Protein AF-A0A929EWU2-F1 (afdb_monomer_lite)

Secondary structure (DSSP, 8-state):
--EEEEE--STT-EEEEEETTTTEEEEEEE---TTEEEEEEEE-HHHH-TTEEEEEEEESEEEEEEE-TTT--EEEEE--EEEEEE-TT-

Structure (mmCIF, N/CA/C/O backbone):
data_AF-A0A929EWU2-F1
#
_entry.id   AF-A0A929EWU2-F1
#
loop_
_atom_site.group_PDB
_atom_site.id
_atom_site.type_symbol
_atom_site.label_atom_id
_atom_site.label_alt_id
_atom_site.label_comp_id
_atom_site.label_asym_id
_atom_site.label_entity_id
_atom_site.label_seq_id
_atom_site.pdbx_PDB_ins_code
_atom_site.Cartn_x
_atom_site.Cartn_y
_atom_site.Cartn_z
_atom_site.occupancy
_atom_site.B_iso_or_equiv
_atom_site.auth_seq_id
_atom_site.auth_comp_id
_atom_site.auth_asym_id
_atom_site.auth_atom_id
_atom_site.pdbx_PDB_model_num
ATOM 1 N N . MET A 1 1 ? -7.416 -3.319 15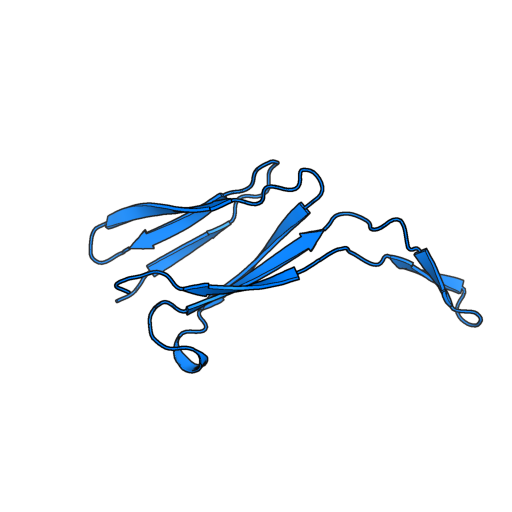.973 1.00 67.06 1 MET A N 1
ATOM 2 C CA . MET A 1 1 ? -8.564 -2.814 15.186 1.00 67.06 1 MET A CA 1
ATOM 3 C C . MET A 1 1 ? -8.409 -3.393 13.786 1.00 67.06 1 MET A C 1
ATOM 5 O O . MET A 1 1 ? -7.271 -3.562 13.378 1.00 67.06 1 MET A O 1
ATOM 9 N N . TYR A 1 2 ? -9.476 -3.809 13.103 1.00 84.12 2 TYR A N 1
ATOM 10 C CA . TYR A 1 2 ? -9.333 -4.402 11.766 1.00 84.12 2 TYR A CA 1
ATOM 11 C C . TYR A 1 2 ? -9.255 -3.296 10.710 1.00 84.12 2 TYR A C 1
ATOM 13 O O . TYR A 1 2 ? -9.964 -2.295 10.825 1.00 84.12 2 TYR A O 1
ATOM 21 N N . SER A 1 3 ? -8.460 -3.498 9.667 1.00 91.12 3 SER A N 1
ATOM 22 C CA . SER A 1 3 ? -8.390 -2.594 8.521 1.00 91.12 3 SER A CA 1
ATOM 23 C C . SER A 1 3 ? -8.245 -3.361 7.211 1.00 91.12 3 SER A C 1
ATOM 25 O O . SER A 1 3 ? -7.987 -4.567 7.195 1.00 91.12 3 SER A O 1
ATOM 27 N N . LEU A 1 4 ? -8.461 -2.653 6.105 1.00 93.50 4 LEU A N 1
ATOM 28 C CA . LEU A 1 4 ? -8.220 -3.137 4.751 1.00 93.50 4 LEU A CA 1
ATOM 29 C C . LEU A 1 4 ? -7.215 -2.218 4.064 1.00 93.50 4 LEU A C 1
ATOM 31 O O . LEU A 1 4 ? -7.349 -0.995 4.120 1.00 93.50 4 LEU A O 1
ATOM 35 N N . MET A 1 5 ? -6.256 -2.826 3.373 1.00 95.06 5 MET A N 1
ATOM 36 C CA . MET A 1 5 ? -5.333 -2.127 2.489 1.00 95.06 5 MET A CA 1
ATOM 37 C C . MET A 1 5 ? -5.666 -2.443 1.036 1.00 95.06 5 MET A C 1
ATOM 39 O O . MET A 1 5 ? -5.949 -3.594 0.701 1.00 95.06 5 MET A O 1
ATOM 43 N N . VAL A 1 6 ? -5.631 -1.424 0.179 1.00 95.31 6 VAL A N 1
ATOM 44 C CA . VAL A 1 6 ? -5.869 -1.560 -1.263 1.00 95.31 6 VAL A CA 1
ATOM 45 C C . VAL A 1 6 ? -4.754 -0.863 -2.029 1.00 95.31 6 VAL A C 1
ATOM 47 O O . VAL A 1 6 ? -4.333 0.235 -1.670 1.00 95.31 6 VAL A O 1
ATOM 50 N N . GLN A 1 7 ? -4.295 -1.512 -3.093 1.00 94.19 7 GLN A N 1
ATOM 51 C CA . GLN A 1 7 ? -3.283 -1.003 -4.009 1.00 94.19 7 GLN A CA 1
ATOM 52 C C . GLN A 1 7 ? -3.937 -0.677 -5.350 1.00 94.19 7 GLN A C 1
ATOM 54 O O . GLN A 1 7 ? -4.745 -1.463 -5.847 1.00 94.19 7 GLN A O 1
ATOM 59 N N . GLU A 1 8 ? -3.606 0.475 -5.925 1.00 92.44 8 GLU A N 1
ATOM 60 C CA . GLU A 1 8 ? -3.970 0.795 -7.305 1.00 92.44 8 GLU A CA 1
ATOM 61 C C . GLU A 1 8 ? -2.931 0.243 -8.290 1.00 92.44 8 GLU A C 1
ATOM 63 O O . GLU A 1 8 ? -1.742 0.185 -7.985 1.00 92.44 8 GLU A O 1
ATOM 68 N N . ASP A 1 9 ? -3.387 -0.108 -9.491 1.00 85.69 9 ASP A N 1
ATOM 69 C CA . ASP A 1 9 ? -2.543 -0.532 -10.612 1.00 85.69 9 ASP A CA 1
ATOM 70 C C . ASP A 1 9 ? -2.631 0.517 -11.731 1.00 85.69 9 ASP A C 1
ATOM 72 O O . ASP A 1 9 ? -3.444 0.434 -12.653 1.00 85.69 9 ASP A O 1
ATOM 76 N N . THR A 1 10 ? -1.891 1.612 -11.550 1.00 84.62 10 THR A N 1
ATOM 77 C CA . THR A 1 10 ? -1.842 2.758 -12.469 1.00 84.62 10 THR A CA 1
ATOM 78 C C . THR A 1 10 ? -0.581 3.589 -12.217 1.00 84.62 10 THR A C 1
ATOM 80 O O . THR A 1 10 ? 0.072 3.453 -11.183 1.00 84.62 10 THR A O 1
ATOM 83 N N . SER A 1 11 ? -0.247 4.504 -13.131 1.00 80.69 11 SER A N 1
ATOM 84 C CA . SER A 1 11 ? 0.743 5.554 -12.859 1.00 80.69 11 SER A CA 1
ATOM 85 C C . SER A 1 11 ? 0.342 6.372 -11.629 1.00 80.69 11 SER A C 1
ATOM 87 O O . SER A 1 11 ? -0.832 6.726 -11.500 1.00 80.69 11 SER A O 1
ATOM 89 N N . ASP A 1 12 ? 1.310 6.708 -10.777 1.00 85.50 12 ASP A N 1
ATOM 90 C CA . ASP A 1 12 ? 1.087 7.363 -9.481 1.00 85.50 12 ASP A CA 1
ATOM 91 C C . ASP A 1 12 ? 0.165 6.558 -8.541 1.00 85.50 12 ASP A C 1
ATOM 93 O O . ASP A 1 12 ? -0.647 7.131 -7.805 1.00 85.50 12 ASP A O 1
ATOM 97 N N . ALA A 1 13 ? 0.279 5.221 -8.582 1.00 89.62 13 ALA A N 1
ATOM 98 C CA . ALA A 1 13 ? -0.519 4.288 -7.790 1.00 89.62 13 ALA A CA 1
ATOM 99 C C . ALA A 1 13 ? -0.568 4.670 -6.307 1.00 89.62 13 ALA A C 1
ATOM 101 O O . ALA A 1 13 ? 0.464 4.870 -5.653 1.00 89.62 13 ALA A O 1
ATOM 102 N N . ARG A 1 14 ? -1.782 4.731 -5.758 1.00 94.56 14 ARG A N 1
ATOM 103 C CA . ARG A 1 14 ? -2.020 5.013 -4.341 1.00 94.56 14 ARG A CA 1
ATOM 104 C C . ARG A 1 14 ? -2.163 3.734 -3.535 1.00 94.56 14 ARG A C 1
ATOM 106 O O . ARG A 1 14 ? -2.737 2.743 -3.986 1.00 94.56 14 ARG A O 1
ATOM 113 N N . ILE A 1 15 ? -1.708 3.815 -2.292 1.00 95.50 15 ILE A N 1
ATOM 114 C CA . ILE A 1 15 ? -1.982 2.834 -1.249 1.00 95.50 15 ILE A CA 1
ATOM 115 C C . ILE A 1 15 ? -3.072 3.409 -0.356 1.00 95.50 15 ILE A C 1
ATOM 117 O O . ILE A 1 15 ? -2.875 4.421 0.325 1.00 95.50 15 ILE A O 1
ATOM 121 N N . TRP A 1 16 ? -4.226 2.760 -0.377 1.00 96.62 16 TRP A N 1
ATOM 122 C CA . TRP A 1 16 ? -5.391 3.133 0.406 1.00 96.62 16 TRP A CA 1
ATOM 123 C C . TRP A 1 16 ? -5.466 2.312 1.687 1.00 96.62 16 TRP A C 1
ATOM 125 O O . TRP A 1 16 ? -5.235 1.104 1.673 1.00 96.62 16 TRP A O 1
ATOM 135 N N . HIS A 1 17 ? -5.853 2.972 2.771 1.00 95.81 17 HIS A N 1
ATOM 136 C CA . HIS A 1 17 ? -6.195 2.369 4.049 1.00 95.81 17 HIS A CA 1
ATOM 137 C C . HIS A 1 17 ? -7.663 2.650 4.363 1.00 95.81 17 HIS A C 1
ATOM 139 O O . HIS A 1 17 ? -8.114 3.796 4.295 1.00 95.81 17 HIS A O 1
ATOM 145 N N . HIS A 1 18 ? -8.394 1.604 4.733 1.00 95.19 18 HIS A N 1
ATOM 146 C CA . HIS A 1 18 ? -9.735 1.704 5.286 1.00 95.19 18 HIS A CA 1
ATOM 147 C C . HIS A 1 18 ? -9.734 1.227 6.733 1.00 95.19 18 HIS A C 1
ATOM 149 O O . HIS A 1 18 ? -9.480 0.053 7.012 1.00 95.19 18 HIS A O 1
ATOM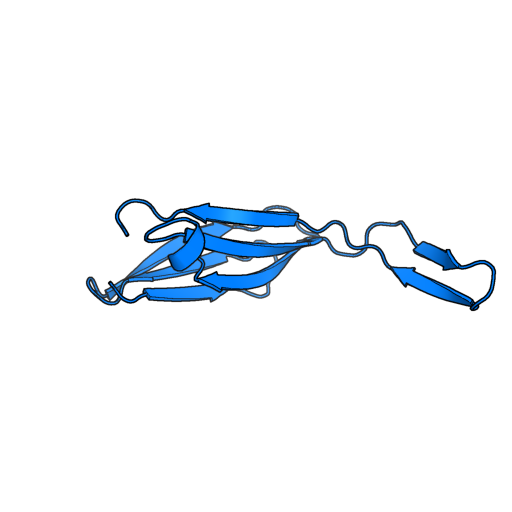 155 N N . ASP A 1 19 ? -10.049 2.143 7.641 1.00 92.31 19 ASP A N 1
ATOM 156 C CA . ASP A 1 19 ? -10.248 1.847 9.054 1.00 92.31 19 ASP A CA 1
ATOM 157 C C . ASP A 1 19 ? -11.699 1.403 9.279 1.00 92.31 19 ASP A C 1
ATOM 159 O O . ASP A 1 19 ? -12.625 2.204 9.149 1.00 92.31 19 ASP A O 1
ATOM 163 N N . PHE A 1 20 ? -11.915 0.138 9.651 1.00 91.88 20 PHE A N 1
ATOM 164 C CA . PHE A 1 20 ? -13.265 -0.372 9.905 1.00 91.88 20 PHE A CA 1
ATOM 165 C C . PHE A 1 20 ? -13.902 0.171 11.190 1.00 91.88 20 PHE A C 1
ATOM 167 O O . PHE A 1 20 ? -15.123 0.123 11.327 1.00 91.88 20 PHE A O 1
ATOM 174 N N . GLY A 1 21 ? -13.107 0.669 12.137 1.00 90.94 21 GLY A N 1
ATOM 175 C CA . GLY A 1 21 ? -13.599 1.281 13.365 1.00 90.94 21 GLY A CA 1
ATOM 176 C C . GLY A 1 21 ? -14.247 2.640 13.127 1.00 90.94 21 GLY A C 1
ATOM 177 O O . GLY A 1 21 ? -15.259 2.953 13.753 1.00 90.94 21 GLY A O 1
ATOM 178 N N . THR A 1 22 ? -13.687 3.433 12.211 1.00 92.00 22 THR A N 1
ATOM 179 C CA . THR A 1 22 ? -14.197 4.775 11.878 1.00 92.00 22 THR A CA 1
ATOM 180 C C . THR A 1 22 ? -14.948 4.844 10.547 1.00 92.00 22 THR A C 1
ATOM 182 O O . THR A 1 22 ? -15.682 5.802 10.318 1.00 92.00 22 THR A O 1
ATOM 185 N N . GLY A 1 23 ? -14.787 3.852 9.667 1.00 94.50 23 GLY A N 1
ATOM 186 C CA . GLY A 1 23 ? -15.299 3.870 8.291 1.00 94.50 23 GLY A CA 1
ATOM 187 C C . GLY A 1 23 ? -14.540 4.827 7.364 1.00 94.50 23 GLY A C 1
ATOM 188 O O . GLY A 1 23 ? -15.033 5.173 6.290 1.00 94.50 23 GLY A O 1
ATOM 189 N N . THR A 1 24 ? -13.365 5.304 7.783 1.00 94.81 24 THR A N 1
ATOM 190 C CA . THR A 1 24 ? -12.598 6.320 7.053 1.00 94.81 24 THR A CA 1
ATOM 191 C C . THR A 1 24 ? -11.684 5.675 6.021 1.00 94.81 24 THR A C 1
ATOM 193 O O . THR A 1 24 ? -10.943 4.746 6.339 1.00 94.81 24 THR A O 1
ATOM 196 N N . TRP A 1 25 ? -11.687 6.223 4.804 1.00 96.75 25 TRP A N 1
ATOM 197 C CA . TRP A 1 25 ? -10.696 5.931 3.769 1.00 96.75 25 TRP A CA 1
ATOM 198 C C . TRP A 1 25 ? -9.629 7.023 3.724 1.00 96.75 25 TRP A C 1
ATOM 200 O O . TRP A 1 25 ? -9.955 8.211 3.681 1.00 96.75 25 TRP A O 1
ATOM 210 N N . SER A 1 26 ? -8.358 6.632 3.684 1.00 95.88 26 SER A N 1
ATOM 211 C CA . SER A 1 26 ? -7.228 7.546 3.510 1.00 95.88 26 SER A CA 1
ATOM 212 C C . SER A 1 26 ? -6.187 6.984 2.544 1.00 95.88 26 SER A C 1
ATOM 214 O O . SER A 1 26 ? -5.984 5.775 2.457 1.00 95.88 26 SER A O 1
ATOM 216 N N . VAL A 1 27 ? -5.512 7.873 1.814 1.00 96.00 27 VAL A N 1
ATOM 217 C CA . VAL A 1 27 ? -4.289 7.530 1.076 1.00 96.00 27 VAL A CA 1
ATOM 218 C C . VAL A 1 27 ? -3.122 7.643 2.048 1.00 96.00 27 VAL A C 1
ATOM 220 O O . VAL A 1 27 ? -2.950 8.689 2.674 1.00 96.00 27 VAL A O 1
ATOM 223 N N . VAL A 1 28 ? -2.329 6.583 2.178 1.00 94.81 28 VAL A N 1
ATOM 224 C CA . VAL A 1 28 ? -1.215 6.516 3.141 1.00 94.81 28 VAL A CA 1
ATOM 225 C C . VAL A 1 28 ? 0.158 6.455 2.476 1.00 94.81 28 VAL A C 1
ATOM 227 O O . VAL A 1 28 ? 1.157 6.766 3.118 1.00 94.81 28 VAL A O 1
ATOM 230 N N . ALA A 1 29 ? 0.210 6.110 1.190 1.00 92.69 29 ALA A N 1
ATOM 231 C CA . ALA A 1 29 ? 1.409 6.192 0.366 1.00 92.69 29 ALA A CA 1
ATOM 232 C C . ALA A 1 29 ? 1.041 6.335 -1.119 1.00 92.69 29 ALA A C 1
ATOM 234 O O . ALA A 1 29 ? -0.074 6.003 -1.526 1.00 92.69 29 ALA A O 1
ATOM 235 N N . THR A 1 30 ? 2.001 6.798 -1.919 1.00 93.06 30 THR A N 1
ATOM 236 C CA . THR A 1 30 ? 1.896 6.904 -3.379 1.00 93.06 30 THR A CA 1
ATOM 237 C C . THR A 1 30 ? 3.215 6.460 -4.000 1.00 93.06 30 THR A C 1
ATOM 239 O O . THR A 1 30 ? 4.279 6.875 -3.534 1.00 93.06 30 THR A O 1
ATOM 242 N N . VAL A 1 31 ? 3.160 5.645 -5.051 1.00 90.19 31 VAL A N 1
ATOM 243 C CA . VAL A 1 31 ? 4.330 5.331 -5.880 1.00 90.19 31 VAL A CA 1
ATOM 244 C C . VAL A 1 31 ? 4.651 6.553 -6.735 1.00 90.19 31 VAL A C 1
ATOM 246 O O . VAL A 1 31 ? 3.797 7.019 -7.475 1.00 90.19 31 VAL A O 1
ATOM 249 N N . ASN A 1 32 ? 5.859 7.103 -6.613 1.00 88.31 32 ASN A N 1
ATOM 250 C CA . ASN A 1 32 ? 6.242 8.364 -7.262 1.00 88.31 32 ASN A CA 1
ATOM 251 C C . ASN A 1 32 ? 7.279 8.212 -8.393 1.00 88.31 32 ASN A C 1
ATOM 253 O O . ASN A 1 32 ? 7.680 9.217 -8.980 1.00 88.31 32 ASN A O 1
ATOM 257 N N . ASP A 1 33 ? 7.724 6.989 -8.701 1.00 86.56 33 ASP A N 1
ATOM 258 C CA . ASP A 1 33 ? 8.474 6.696 -9.929 1.00 86.56 33 ASP A CA 1
ATOM 259 C C . ASP A 1 33 ? 7.483 6.194 -10.981 1.00 86.56 33 ASP A C 1
ATOM 261 O O . ASP A 1 33 ? 6.798 5.196 -10.776 1.00 86.56 33 ASP A O 1
ATOM 265 N N . SER A 1 34 ? 7.426 6.871 -12.128 1.00 85.69 34 SER A N 1
ATOM 266 C CA . SER A 1 34 ? 6.517 6.542 -13.233 1.00 85.69 34 SER A CA 1
ATOM 267 C C . SER A 1 34 ? 6.792 5.189 -13.888 1.00 85.69 34 SER A C 1
ATOM 269 O O . SER A 1 34 ? 6.006 4.729 -14.715 1.00 85.69 34 SER A O 1
ATOM 271 N N . ARG A 1 35 ? 7.921 4.560 -13.560 1.00 82.88 35 ARG A N 1
ATOM 272 C CA . ARG A 1 35 ? 8.287 3.221 -14.017 1.00 82.88 35 ARG A CA 1
ATOM 273 C C . ARG A 1 35 ? 8.041 2.166 -12.949 1.00 82.88 35 ARG A C 1
ATOM 275 O O . ARG A 1 35 ? 8.325 1.012 -13.232 1.00 82.88 35 ARG A O 1
ATOM 282 N N . ALA A 1 36 ? 7.605 2.529 -11.747 1.00 85.56 36 ALA A N 1
ATOM 283 C CA . ALA A 1 36 ? 7.365 1.588 -10.665 1.00 85.56 36 ALA A CA 1
ATOM 284 C C . ALA A 1 36 ? 5.868 1.343 -10.456 1.00 85.56 36 ALA A C 1
ATOM 286 O O . ALA A 1 36 ? 5.040 2.224 -10.676 1.00 85.56 36 ALA A O 1
ATOM 287 N N . GLU A 1 37 ? 5.544 0.148 -9.982 1.00 86.19 37 GLU A N 1
ATOM 288 C CA . GLU A 1 37 ? 4.209 -0.255 -9.556 1.00 86.19 37 GLU A CA 1
ATOM 289 C C . GLU A 1 37 ? 4.284 -0.842 -8.147 1.00 86.19 37 GLU A C 1
ATOM 291 O O . GLU A 1 37 ? 5.310 -1.383 -7.731 1.00 86.19 37 GLU A O 1
ATOM 296 N N . SER A 1 38 ? 3.202 -0.730 -7.386 1.00 89.31 38 SER A N 1
ATOM 297 C CA . SER A 1 38 ? 3.104 -1.458 -6.125 1.00 89.31 38 SER A CA 1
ATOM 298 C C . SER A 1 38 ? 2.614 -2.880 -6.406 1.00 89.31 38 SER A C 1
ATOM 300 O O . SER A 1 38 ? 1.594 -3.037 -7.070 1.00 89.31 38 SER A O 1
ATOM 302 N N . SER A 1 39 ? 3.309 -3.894 -5.898 1.00 87.38 39 SER A N 1
ATOM 303 C CA . SER A 1 39 ? 3.166 -5.297 -6.334 1.00 87.38 39 SER A CA 1
ATOM 304 C C . SER A 1 39 ? 2.802 -6.274 -5.211 1.00 87.38 39 SER A C 1
ATOM 306 O O . SER A 1 39 ? 2.557 -7.453 -5.464 1.00 87.38 39 SER A O 1
ATOM 308 N N . GLY A 1 40 ? 2.696 -5.801 -3.969 1.00 90.62 40 GLY A N 1
ATOM 309 C CA . GLY A 1 40 ? 2.110 -6.586 -2.885 1.00 90.62 40 GLY A CA 1
ATOM 310 C C . GLY A 1 40 ? 2.042 -5.835 -1.565 1.00 90.62 40 GLY A C 1
ATOM 311 O O . GLY A 1 40 ? 2.881 -4.982 -1.286 1.00 90.62 40 GLY A O 1
ATOM 312 N N . ILE A 1 41 ? 1.054 -6.168 -0.738 1.00 94.19 41 ILE A N 1
ATOM 313 C CA . ILE A 1 41 ? 0.907 -5.622 0.608 1.00 94.19 41 ILE A CA 1
ATOM 314 C C . ILE A 1 41 ? 0.438 -6.704 1.572 1.00 94.19 41 ILE A C 1
ATOM 316 O O . ILE A 1 41 ? -0.502 -7.446 1.285 1.00 94.19 41 ILE A O 1
ATOM 320 N N . VAL A 1 42 ? 1.098 -6.803 2.723 1.00 95.19 42 VAL A N 1
ATOM 321 C CA . VAL A 1 42 ? 0.751 -7.774 3.767 1.00 95.19 42 VAL A CA 1
ATOM 322 C C . VAL A 1 42 ? 0.785 -7.129 5.143 1.00 95.19 42 VAL A C 1
ATOM 324 O O . VAL A 1 42 ? 1.639 -6.283 5.424 1.00 95.19 42 VAL A O 1
ATOM 327 N N . ASP A 1 43 ? -0.149 -7.539 5.999 1.00 94.44 43 ASP A N 1
ATOM 328 C CA . ASP A 1 43 ? -0.123 -7.178 7.414 1.00 94.44 43 ASP A CA 1
ATOM 329 C C . ASP A 1 43 ? 1.099 -7.833 8.059 1.00 94.44 43 ASP A C 1
ATOM 331 O O . ASP A 1 43 ? 1.333 -9.036 7.915 1.00 94.44 43 ASP A O 1
ATOM 335 N N . ALA A 1 44 ? 1.898 -7.023 8.743 1.00 96.44 44 ALA A N 1
ATOM 336 C CA . ALA A 1 44 ? 3.097 -7.457 9.434 1.00 96.44 44 ALA A CA 1
ATOM 337 C C . ALA A 1 44 ? 3.087 -7.069 10.919 1.00 96.44 44 ALA A C 1
ATOM 339 O O . ALA A 1 44 ? 4.141 -6.983 11.562 1.00 96.44 44 ALA A O 1
ATOM 340 N N . SER A 1 45 ? 1.896 -6.829 11.471 1.00 94.50 45 SER A N 1
ATOM 341 C CA . SER A 1 45 ? 1.711 -6.349 12.838 1.00 94.50 45 SER A CA 1
ATOM 342 C C . SER A 1 45 ? 2.249 -7.313 13.897 1.00 94.50 45 SER A C 1
ATOM 344 O O . SER A 1 45 ? 2.754 -6.858 14.924 1.00 94.50 45 SER A O 1
ATOM 346 N N . ASP A 1 46 ? 2.242 -8.618 13.622 1.00 95.75 46 ASP A N 1
ATOM 347 C CA . ASP A 1 46 ? 2.783 -9.641 14.527 1.00 95.75 46 ASP A CA 1
ATOM 348 C C . ASP A 1 46 ? 4.309 -9.548 14.698 1.00 95.75 46 ASP A C 1
ATOM 350 O O . ASP A 1 46 ? 4.845 -9.947 15.733 1.00 95.75 46 ASP A O 1
ATOM 354 N N . TRP A 1 47 ? 5.020 -8.989 13.713 1.00 97.38 47 TRP A N 1
ATOM 355 C CA . TRP A 1 47 ? 6.483 -8.877 13.736 1.00 97.38 47 TRP A CA 1
ATOM 356 C C . TRP A 1 47 ? 6.971 -7.475 14.098 1.00 97.38 47 TRP A C 1
ATOM 358 O O . TRP A 1 47 ? 7.961 -7.333 14.814 1.00 97.38 47 TRP A O 1
ATOM 368 N N . PHE A 1 48 ? 6.288 -6.432 13.620 1.00 96.44 48 PHE A N 1
ATOM 369 C CA . PHE A 1 48 ? 6.739 -5.038 13.748 1.00 96.44 48 PHE A CA 1
ATOM 370 C C . PHE A 1 48 ? 5.763 -4.154 14.551 1.00 96.44 48 PHE A C 1
ATOM 372 O O . PHE A 1 48 ? 5.865 -2.920 14.553 1.00 96.44 48 PHE A O 1
ATOM 379 N N . GLY A 1 49 ? 4.818 -4.780 15.258 1.00 94.38 49 GLY A N 1
ATOM 380 C CA . GLY A 1 49 ? 3.817 -4.153 16.122 1.00 94.38 49 GLY A CA 1
ATOM 381 C C . GLY A 1 49 ? 2.611 -3.580 15.370 1.00 94.38 49 GLY A C 1
ATOM 382 O O . GLY A 1 49 ? 2.632 -3.447 14.149 1.00 94.38 49 GLY A O 1
ATOM 383 N N . SER A 1 50 ? 1.600 -3.123 16.116 1.00 92.38 50 SER A N 1
ATOM 384 C CA . SER A 1 50 ? 0.308 -2.638 15.587 1.00 92.38 50 SER A CA 1
ATOM 385 C C . SER A 1 50 ? 0.423 -1.646 14.422 1.00 92.38 50 SER A C 1
ATOM 387 O O . SER A 1 50 ? 1.161 -0.664 14.526 1.00 92.38 50 SER A O 1
ATOM 389 N N . GLY A 1 51 ? -0.276 -1.899 13.314 1.00 92.00 51 GLY A N 1
ATOM 390 C CA . GLY A 1 51 ? -0.293 -1.029 12.130 1.00 92.00 51 GLY A CA 1
ATOM 391 C C . GLY A 1 51 ? 0.947 -1.117 11.250 1.00 92.00 51 GLY A C 1
ATOM 392 O O . GLY A 1 51 ? 1.227 -0.176 10.504 1.00 92.00 51 GLY A O 1
ATOM 393 N N . ALA A 1 52 ? 1.736 -2.185 11.379 1.00 95.25 52 ALA A N 1
ATOM 394 C CA . ALA A 1 52 ? 2.862 -2.429 10.491 1.00 95.25 52 ALA A CA 1
ATOM 395 C C . ALA A 1 52 ? 2.426 -3.218 9.259 1.00 95.25 52 ALA A C 1
ATOM 397 O O . ALA A 1 52 ? 1.747 -4.233 9.370 1.00 95.25 52 ALA A O 1
ATOM 398 N N . TRP A 1 53 ? 2.891 -2.773 8.099 1.00 95.00 53 TRP A N 1
ATOM 399 C CA . TRP A 1 53 ? 2.617 -3.386 6.808 1.00 95.00 53 TRP A CA 1
ATOM 400 C C . TRP A 1 53 ? 3.916 -3.520 6.029 1.00 95.00 53 TRP A C 1
ATOM 402 O O . TRP A 1 53 ? 4.753 -2.614 6.054 1.00 95.00 53 TRP A O 1
ATOM 412 N N . ILE A 1 54 ? 4.078 -4.632 5.322 1.00 95.75 54 ILE A N 1
ATOM 413 C CA . ILE A 1 54 ? 5.139 -4.775 4.327 1.00 95.75 54 ILE A CA 1
ATOM 414 C C . ILE A 1 54 ? 4.537 -4.474 2.962 1.00 95.75 54 ILE A C 1
ATOM 416 O O . ILE A 1 54 ? 3.517 -5.057 2.595 1.00 95.75 54 ILE A O 1
ATOM 420 N N . LEU A 1 55 ? 5.168 -3.550 2.244 1.00 93.38 55 LEU A N 1
ATOM 421 C CA . LEU A 1 55 ? 4.785 -3.109 0.910 1.00 93.38 55 LEU A CA 1
ATOM 422 C C . LEU A 1 55 ? 5.915 -3.439 -0.063 1.00 93.38 55 LEU A C 1
ATOM 424 O O . LEU A 1 55 ? 7.054 -3.016 0.138 1.00 93.38 55 LEU A O 1
ATOM 428 N N . ASP A 1 56 ? 5.584 -4.173 -1.115 1.00 91.75 56 ASP A N 1
ATOM 429 C CA . ASP A 1 56 ? 6.470 -4.441 -2.238 1.00 91.75 56 ASP A CA 1
ATOM 430 C C . ASP A 1 56 ? 6.203 -3.434 -3.361 1.00 91.75 56 ASP A C 1
ATOM 432 O O . ASP A 1 56 ? 5.051 -3.172 -3.730 1.00 91.75 56 ASP A O 1
ATOM 436 N N . VAL A 1 57 ? 7.280 -2.847 -3.876 1.00 88.25 57 VAL A N 1
ATOM 437 C CA . VAL A 1 57 ? 7.270 -1.946 -5.027 1.00 88.25 57 VAL A CA 1
ATOM 438 C C . VAL A 1 57 ? 8.179 -2.549 -6.078 1.00 88.25 57 VAL A C 1
ATOM 440 O O . VAL A 1 57 ? 9.387 -2.661 -5.872 1.00 88.25 57 VAL A O 1
ATOM 443 N N . GLN A 1 58 ? 7.618 -2.896 -7.226 1.00 85.00 58 GLN A N 1
ATOM 444 C CA . GLN A 1 58 ? 8.369 -3.371 -8.368 1.00 85.00 58 GLN A CA 1
ATOM 445 C C . GLN A 1 58 ? 8.731 -2.189 -9.264 1.00 85.00 58 GLN A C 1
ATOM 447 O O . GLN A 1 58 ? 7.872 -1.525 -9.836 1.00 85.00 58 GLN A O 1
ATOM 452 N N . GLY A 1 59 ? 10.026 -1.938 -9.440 1.00 81.19 59 GLY A N 1
ATOM 453 C CA . GLY A 1 59 ? 10.488 -1.060 -10.507 1.00 81.19 59 GLY A CA 1
ATOM 454 C C . GLY A 1 59 ? 10.440 -1.804 -11.833 1.00 81.19 59 GLY A C 1
ATOM 455 O O . GLY A 1 59 ? 11.071 -2.854 -11.979 1.00 81.19 59 GLY A O 1
ATOM 456 N N . GLY A 1 60 ? 9.735 -1.244 -12.811 1.00 71.88 60 GLY A N 1
ATOM 457 C CA . GLY A 1 60 ? 9.749 -1.657 -14.209 1.00 71.88 60 GLY A CA 1
ATOM 458 C C . GLY A 1 60 ? 11.177 -1.822 -14.737 1.00 71.88 60 GLY A C 1
ATOM 459 O O . GLY A 1 60 ? 12.132 -1.351 -14.115 1.00 71.88 60 GLY A O 1
ATOM 460 N N . PRO A 1 61 ? 11.344 -2.539 -15.862 1.00 63.06 61 PRO A N 1
ATOM 461 C CA . PRO A 1 61 ? 12.584 -3.215 -16.221 1.00 63.06 61 PRO A CA 1
ATOM 462 C C . PRO A 1 61 ? 13.800 -2.311 -16.023 1.00 63.06 61 PRO A C 1
ATOM 464 O O . PRO A 1 61 ? 14.016 -1.350 -16.766 1.00 63.06 61 PRO A O 1
ATOM 467 N N . GLY A 1 62 ? 14.606 -2.647 -15.012 1.00 56.91 62 GLY A N 1
ATOM 468 C CA . GLY A 1 62 ? 15.969 -2.166 -14.955 1.00 56.91 62 GLY A CA 1
ATOM 469 C C . GLY A 1 62 ? 16.645 -2.644 -16.234 1.00 56.91 62 GLY A C 1
ATOM 470 O O . GLY A 1 62 ? 16.436 -3.772 -16.674 1.00 56.91 62 GLY A O 1
ATOM 471 N N . VAL A 1 63 ? 17.452 -1.797 -16.862 1.00 53.62 63 VAL A N 1
ATOM 472 C CA . VAL A 1 63 ? 18.139 -2.090 -18.138 1.00 53.62 63 VAL A CA 1
ATOM 473 C C . VAL A 1 63 ? 19.191 -3.220 -17.988 1.00 53.62 63 VAL A C 1
ATOM 475 O O . VAL A 1 63 ? 20.001 -3.463 -18.875 1.00 53.62 63 VAL A O 1
ATOM 478 N N . LEU A 1 64 ? 19.193 -3.937 -16.862 1.00 57.75 64 LEU A N 1
ATOM 479 C CA . LEU A 1 64 ? 20.095 -5.035 -16.560 1.00 57.75 64 LEU A CA 1
ATOM 480 C C . LEU A 1 64 ? 19.422 -6.355 -16.938 1.00 57.75 64 LEU A C 1
ATOM 482 O O . LEU A 1 64 ? 18.643 -6.945 -16.187 1.00 57.75 64 LEU A O 1
ATOM 486 N N . SER A 1 65 ? 19.727 -6.791 -18.154 1.00 61.78 65 SER A N 1
ATOM 487 C CA . SER A 1 65 ? 19.536 -8.165 -18.591 1.00 61.78 65 SER A CA 1
ATOM 488 C C . SER A 1 65 ? 20.840 -8.924 -18.383 1.00 61.78 65 SER A C 1
ATOM 490 O O . SER A 1 65 ? 21.836 -8.619 -19.043 1.00 61.78 65 SER A O 1
ATOM 492 N N . GLU A 1 66 ? 20.839 -9.925 -17.513 1.00 65.12 66 GLU A N 1
ATOM 493 C CA . GLU A 1 66 ? 21.953 -10.866 -17.422 1.00 65.12 66 GLU A CA 1
ATOM 494 C C . GLU A 1 66 ? 21.581 -12.131 -18.186 1.00 65.12 66 GLU A C 1
ATOM 496 O O . GLU A 1 66 ? 20.567 -12.772 -17.902 1.00 65.12 66 GLU A O 1
ATOM 501 N N . THR A 1 67 ? 22.385 -12.472 -19.193 1.00 70.31 67 THR A N 1
ATOM 502 C CA . THR A 1 67 ? 22.302 -13.786 -19.835 1.00 70.31 67 THR A CA 1
ATOM 503 C C . THR A 1 67 ? 23.300 -14.692 -19.137 1.00 70.31 67 THR A C 1
ATOM 505 O O . THR A 1 67 ? 24.503 -14.431 -19.181 1.00 70.31 67 THR A O 1
ATOM 508 N N . GLY A 1 68 ? 22.803 -15.729 -18.464 1.00 66.00 68 GLY A N 1
ATOM 509 C CA . GLY A 1 68 ? 23.667 -16.710 -17.814 1.00 66.00 68 GLY A CA 1
AT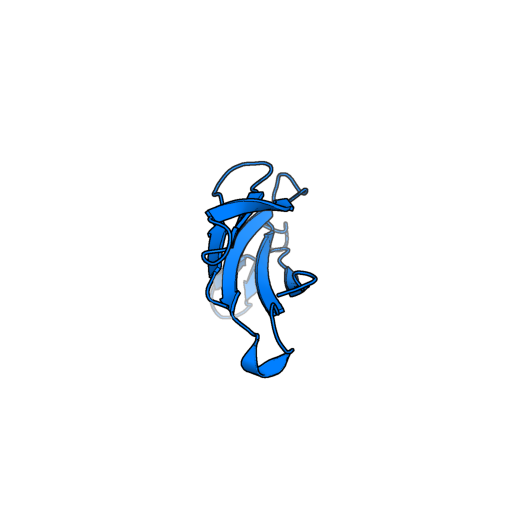OM 510 C C . GLY A 1 68 ? 24.532 -17.444 -18.852 1.00 66.00 68 GLY A C 1
ATOM 511 O O . GLY A 1 68 ? 24.011 -17.791 -19.915 1.00 66.00 68 GLY A O 1
ATOM 512 N N . PRO A 1 69 ? 25.823 -17.705 -18.570 1.00 63.12 69 PRO A N 1
ATOM 513 C CA . PRO A 1 69 ? 26.758 -18.254 -19.555 1.00 63.12 69 PRO A CA 1
ATOM 514 C C . PRO A 1 69 ? 26.375 -19.648 -20.085 1.00 63.12 69 PRO A C 1
ATOM 516 O O . PRO A 1 69 ? 26.739 -19.970 -21.211 1.00 63.12 69 PRO A O 1
ATOM 519 N N . ASP A 1 70 ? 25.590 -20.431 -19.333 1.00 63.44 70 ASP A N 1
ATOM 520 C CA . ASP A 1 70 ? 25.368 -21.858 -19.627 1.00 63.44 70 ASP A CA 1
ATOM 521 C C . ASP A 1 70 ? 23.914 -22.253 -19.945 1.00 63.44 70 ASP A C 1
ATOM 523 O O . ASP A 1 70 ? 23.657 -23.390 -20.337 1.00 63.44 70 ASP A O 1
ATOM 527 N N . THR A 1 71 ? 22.939 -21.353 -19.785 1.00 68.62 71 THR A N 1
ATOM 528 C CA . THR A 1 71 ? 21.508 -21.710 -19.911 1.00 68.62 71 THR A CA 1
ATOM 529 C C . THR A 1 71 ? 20.783 -21.000 -21.049 1.00 68.62 71 THR A C 1
ATOM 531 O O . THR A 1 71 ? 19.679 -21.407 -21.406 1.00 68.62 71 THR A O 1
ATOM 534 N N . GLY A 1 72 ? 21.357 -19.925 -21.606 1.00 74.19 72 GLY A N 1
ATOM 535 C CA . GLY A 1 72 ? 20.666 -19.062 -22.573 1.00 74.19 72 GLY A CA 1
ATOM 536 C C . GLY A 1 72 ? 19.444 -18.334 -21.991 1.00 74.19 72 GLY A C 1
ATOM 537 O O . GLY A 1 72 ? 18.677 -17.729 -22.737 1.00 74.19 72 GLY A O 1
ATOM 538 N N . VAL A 1 73 ? 19.247 -18.388 -20.668 1.00 75.25 73 VAL A N 1
ATOM 539 C CA . VAL A 1 73 ? 18.161 -17.695 -19.971 1.00 75.25 73 VAL A CA 1
ATOM 540 C C . V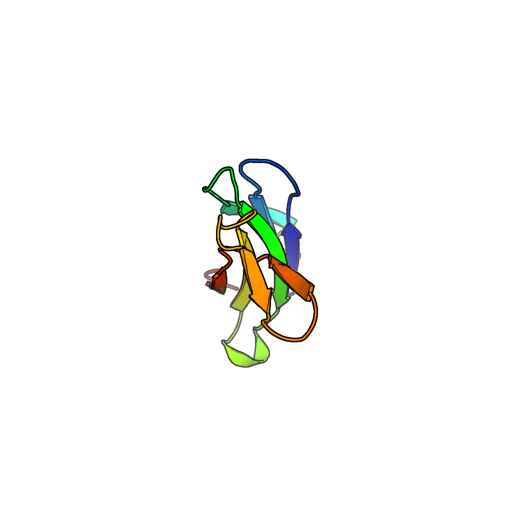AL A 1 73 ? 18.585 -16.256 -19.708 1.00 75.25 73 VAL A C 1
ATOM 542 O O . VAL A 1 73 ? 19.630 -16.005 -19.105 1.00 75.25 73 VAL A O 1
ATOM 545 N N . THR A 1 74 ? 17.749 -15.314 -20.138 1.00 70.75 74 THR A N 1
ATOM 546 C CA . THR A 1 74 ? 17.890 -13.898 -19.801 1.00 70.75 74 THR A CA 1
ATOM 547 C C . THR A 1 74 ? 17.056 -13.581 -18.565 1.00 70.75 74 THR A C 1
ATOM 549 O O . THR A 1 74 ? 15.824 -13.563 -18.626 1.00 70.75 74 THR A O 1
ATOM 552 N N . SER A 1 75 ? 17.724 -13.287 -17.454 1.00 67.94 75 SER A N 1
ATOM 553 C CA . SER A 1 75 ? 17.078 -12.746 -16.260 1.00 67.94 75 SER A CA 1
ATOM 554 C C . SER A 1 75 ? 16.830 -11.256 -16.459 1.00 67.94 75 SER A C 1
ATOM 556 O O . SER A 1 75 ? 17.756 -10.502 -16.763 1.00 67.94 75 SER A O 1
ATOM 558 N N . LYS A 1 76 ? 15.578 -10.821 -16.288 1.00 68.75 76 LYS A N 1
ATOM 559 C CA . LYS A 1 76 ? 15.241 -9.398 -16.184 1.00 68.75 76 LYS A CA 1
ATOM 560 C C . LYS A 1 76 ? 15.290 -9.002 -14.718 1.00 68.75 76 LYS A C 1
ATOM 562 O O . LYS A 1 76 ? 14.502 -9.512 -13.925 1.00 68.75 76 LYS A O 1
ATOM 567 N N . LEU A 1 77 ? 16.197 -8.099 -14.368 1.00 67.44 77 LEU A N 1
ATOM 568 C CA . LEU A 1 77 ? 16.246 -7.534 -13.027 1.00 67.44 77 LEU A CA 1
ATOM 569 C C . LEU A 1 77 ? 15.277 -6.345 -12.942 1.00 67.44 77 LEU A C 1
ATOM 571 O O . LEU A 1 77 ? 15.260 -5.472 -13.812 1.00 67.44 77 LEU A O 1
ATOM 575 N N . SER A 1 78 ? 14.447 -6.326 -11.901 1.00 69.88 78 SER A N 1
ATOM 576 C CA . SER A 1 78 ? 13.548 -5.209 -11.596 1.00 69.88 78 SER A CA 1
ATOM 577 C C . SER A 1 78 ? 14.211 -4.296 -10.562 1.00 69.88 78 SER A C 1
ATOM 579 O O . SER A 1 78 ? 14.899 -4.781 -9.659 1.00 69.88 78 SER A O 1
ATOM 581 N N . ALA A 1 79 ? 14.025 -2.983 -10.684 1.00 74.50 79 ALA A N 1
ATOM 582 C CA . ALA A 1 79 ? 14.504 -2.022 -9.691 1.00 74.50 79 ALA A CA 1
ATOM 583 C C . ALA A 1 79 ? 13.477 -1.895 -8.553 1.00 74.50 79 ALA A C 1
ATOM 585 O O . ALA A 1 79 ? 12.863 -0.848 -8.380 1.00 74.50 79 ALA A O 1
ATOM 586 N N . GLY A 1 80 ? 13.229 -2.994 -7.839 1.00 80.38 80 GLY A N 1
ATOM 587 C CA . GLY A 1 80 ? 12.232 -3.054 -6.771 1.00 80.38 80 GLY A CA 1
ATOM 588 C C . GLY A 1 80 ? 12.757 -2.656 -5.390 1.00 80.38 80 GLY A C 1
ATOM 589 O O . GLY A 1 80 ? 13.966 -2.610 -5.149 1.00 80.38 80 GLY A O 1
ATOM 590 N N . GLN A 1 81 ? 11.833 -2.380 -4.473 1.00 86.75 81 GLN A N 1
ATOM 591 C CA . GLN A 1 81 ? 12.096 -2.108 -3.063 1.00 86.75 81 GLN A CA 1
ATOM 592 C C . GLN A 1 81 ? 11.047 -2.793 -2.189 1.00 86.75 81 GLN A C 1
ATOM 594 O O . GLN 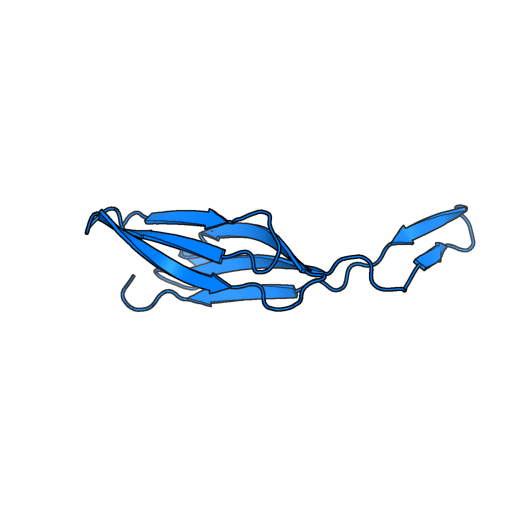A 1 81 ? 9.854 -2.717 -2.470 1.00 86.75 81 GLN A O 1
ATOM 599 N N . LEU A 1 82 ? 11.503 -3.385 -1.084 1.00 91.44 82 LEU A N 1
ATOM 600 C CA . LEU A 1 82 ? 10.633 -3.862 -0.015 1.00 91.44 82 LEU A CA 1
ATOM 601 C C . LEU A 1 82 ? 10.637 -2.838 1.121 1.00 91.44 82 LEU A C 1
ATOM 603 O O . LEU A 1 82 ? 11.694 -2.513 1.667 1.00 91.44 82 LEU A O 1
ATOM 607 N N . LEU A 1 83 ? 9.461 -2.329 1.476 1.00 92.62 83 LEU A N 1
ATOM 608 C CA . LEU A 1 83 ? 9.288 -1.256 2.450 1.00 92.62 83 LEU A CA 1
ATOM 609 C C . LEU A 1 83 ? 8.530 -1.758 3.681 1.00 92.62 83 LEU A C 1
ATOM 611 O O . LEU A 1 83 ? 7.508 -2.432 3.565 1.00 92.62 83 LEU A O 1
ATOM 615 N N . LEU A 1 84 ? 8.996 -1.364 4.868 1.00 95.38 84 LEU A N 1
ATOM 616 C CA . LEU A 1 84 ? 8.200 -1.415 6.092 1.00 95.38 84 LEU A CA 1
ATOM 617 C C . LEU A 1 84 ? 7.453 -0.089 6.242 1.00 95.38 84 LEU A C 1
ATOM 619 O O . LEU A 1 84 ? 8.067 0.958 6.445 1.00 95.38 84 LEU A O 1
ATOM 623 N N . MET A 1 85 ? 6.128 -0.141 6.174 1.00 94.25 85 MET A N 1
ATOM 624 C CA . MET A 1 85 ? 5.241 0.997 6.389 1.00 94.25 85 MET A CA 1
ATOM 625 C C . MET A 1 85 ? 4.570 0.892 7.759 1.00 94.25 85 MET A C 1
ATOM 627 O O . MET A 1 85 ? 4.135 -0.183 8.173 1.00 94.25 85 MET A O 1
ATOM 631 N N . LYS A 1 86 ? 4.455 2.022 8.462 1.00 94.75 86 LYS A N 1
ATOM 632 C CA . LYS A 1 86 ? 3.794 2.103 9.767 1.00 94.75 86 LYS A CA 1
ATOM 633 C C . LYS A 1 86 ? 2.676 3.134 9.732 1.00 94.75 86 LYS A C 1
ATOM 635 O O . LYS A 1 86 ? 2.948 4.308 9.497 1.00 94.75 86 LYS A O 1
ATOM 640 N N . ILE A 1 87 ? 1.444 2.708 10.002 1.00 91.50 87 ILE A N 1
ATOM 641 C CA . ILE A 1 87 ? 0.287 3.603 10.090 1.00 91.50 87 ILE A CA 1
ATOM 642 C C . ILE A 1 87 ? 0.171 4.130 11.533 1.00 91.50 87 ILE A C 1
ATOM 644 O O . ILE A 1 87 ? -0.056 3.338 12.456 1.00 91.50 87 ILE A O 1
ATOM 648 N N . PRO A 1 88 ? 0.357 5.440 11.780 1.00 87.19 88 PRO A N 1
ATOM 649 C CA . PRO A 1 88 ? 0.295 5.990 13.132 1.00 87.19 88 PRO A CA 1
ATOM 650 C C . PRO A 1 88 ? -1.096 5.837 13.756 1.00 87.19 88 PRO A C 1
ATOM 652 O O . PRO A 1 88 ? -2.099 6.102 13.101 1.00 87.19 88 PRO A O 1
ATOM 655 N N . GLY A 1 89 ? -1.146 5.467 15.039 1.00 83.19 89 GLY A N 1
ATOM 656 C CA . GLY A 1 89 ? -2.401 5.372 15.798 1.00 83.19 89 GLY A CA 1
ATOM 657 C C . GLY A 1 89 ? -3.229 4.103 15.561 1.00 83.19 89 GLY A C 1
ATOM 658 O O . GLY A 1 89 ? -4.368 4.058 16.018 1.00 83.19 89 GLY A O 1
ATOM 659 N N . SER A 1 90 ? -2.663 3.105 14.876 1.00 76.50 90 SER A N 1
ATOM 660 C CA . SER A 1 90 ? -3.296 1.803 14.599 1.00 76.50 90 SER A CA 1
ATOM 661 C C . SER A 1 90 ? -3.308 0.849 15.787 1.00 76.50 90 SER A C 1
ATOM 663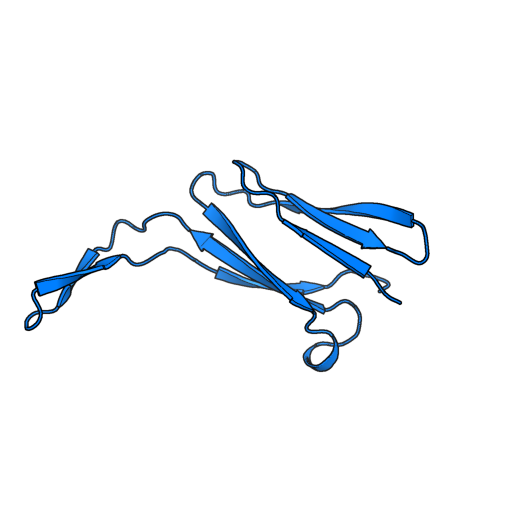 O O . SER A 1 90 ? -2.284 0.792 16.510 1.00 76.50 90 SER A O 1
#

Radius of gyration: 16.48 Å; chains: 1; bounding box: 42×30×39 Å

Sequence (90 aa):
MYSLMVQEDTSDARIWHHDFGTGTWSVVATVNDSRAESSGIVDASDWFGSGAWILDVQGGPGVLSETGPDTGVTSKLSAGQLLLMKIPGS

pLDDT: mean 85.42, std 11.56, range [53.62, 97.38]

Foldseek 3Di:
DDKDWDWDDAFQIFIWIADPVVRDIDTDDTDHDRQKGWDDKDDPCVPVNPQKMKTKIWGHFDPDWDQDPPPSDTDTDTPMDIDIDGDPPD